Protein AF-A0A7C8YRI4-F1 (afdb_monomer)

Foldseek 3Di:
DDFDQPQCDPPHPQVPPVDPVSSVLLRLLRQCLVVPVDPVSQPPVVPGDDDPDFPDDDLRGRDDNPDPPPPPDPPPPPDDDPDDDDDDDDDDDDDDPPPVVVVVVVVVVD

pLDDT: mean 71.95, std 18.63, range [36.94, 91.88]

Organism: Opuntia streptacantha (NCBI:txid393608)

Structure (mmCIF, N/CA/C/O backbone):
data_AF-A0A7C8YRI4-F1
#
_entry.id   AF-A0A7C8YRI4-F1
#
loop_
_atom_site.group_PDB
_atom_site.id
_atom_site.type_symbol
_atom_site.label_atom_id
_atom_site.label_alt_id
_atom_site.label_comp_id
_atom_site.label_asym_id
_atom_site.label_entity_id
_atom_site.label_seq_id
_atom_site.pdbx_PDB_ins_code
_atom_site.Cartn_x
_atom_site.Cartn_y
_atom_site.Cartn_z
_atom_site.occupancy
_atom_site.B_iso_or_equiv
_atom_site.auth_seq_id
_atom_site.auth_comp_id
_atom_site.auth_asym_id
_atom_site.auth_atom_id
_atom_site.pdbx_PDB_model_num
ATOM 1 N N . GLY A 1 1 ? 9.668 -10.134 2.512 1.00 58.03 1 GLY A N 1
ATOM 2 C CA . GLY A 1 1 ? 9.281 -8.778 2.090 1.00 58.03 1 GLY A CA 1
ATOM 3 C C . GLY A 1 1 ? 9.106 -7.950 3.336 1.00 58.03 1 GLY A C 1
ATOM 4 O O . GLY A 1 1 ? 8.384 -8.394 4.213 1.00 58.03 1 GLY A O 1
ATOM 5 N N . ASN A 1 2 ? 9.816 -6.830 3.451 1.00 70.06 2 ASN A N 1
ATOM 6 C CA . ASN A 1 2 ? 9.685 -5.914 4.584 1.00 70.06 2 ASN A CA 1
ATOM 7 C C . ASN A 1 2 ? 8.789 -4.755 4.143 1.00 70.06 2 ASN A C 1
ATOM 9 O O . ASN A 1 2 ? 9.182 -3.978 3.278 1.00 70.06 2 ASN A O 1
ATOM 13 N N . VAL A 1 3 ? 7.578 -4.686 4.688 1.00 85.25 3 VAL A N 1
ATOM 14 C CA . VAL A 1 3 ? 6.649 -3.561 4.526 1.00 85.25 3 VAL A CA 1
ATOM 15 C C . VAL A 1 3 ? 6.136 -3.166 5.905 1.00 85.25 3 VAL A C 1
ATOM 17 O O . VAL A 1 3 ? 6.105 -4.000 6.810 1.00 85.25 3 VAL A O 1
ATOM 20 N N . ASP A 1 4 ? 5.773 -1.898 6.076 1.00 83.25 4 ASP A N 1
ATOM 21 C CA . ASP A 1 4 ? 5.208 -1.414 7.332 1.00 83.25 4 ASP A CA 1
ATOM 22 C C . ASP A 1 4 ? 3.743 -1.860 7.457 1.00 83.25 4 ASP A C 1
ATOM 24 O O . ASP A 1 4 ? 2.873 -1.399 6.720 1.00 83.25 4 ASP A O 1
ATOM 28 N N . CYS A 1 5 ? 3.483 -2.777 8.388 1.00 84.75 5 CYS A N 1
ATOM 29 C CA . CYS A 1 5 ? 2.151 -3.315 8.657 1.00 84.75 5 CYS A CA 1
ATOM 30 C C . CYS A 1 5 ? 1.431 -2.600 9.809 1.00 84.75 5 CYS A C 1
ATOM 32 O O . CYS A 1 5 ? 0.395 -3.092 10.256 1.00 84.75 5 CYS A O 1
ATOM 34 N N . THR A 1 6 ? 1.962 -1.489 10.331 1.00 87.56 6 THR A N 1
ATOM 35 C CA . THR A 1 6 ? 1.361 -0.783 11.475 1.00 87.56 6 THR A CA 1
ATOM 36 C C . THR A 1 6 ? -0.047 -0.295 11.158 1.00 87.56 6 THR A C 1
ATOM 38 O O . THR A 1 6 ? -0.952 -0.564 11.934 1.00 87.56 6 THR A O 1
ATOM 41 N N . ALA A 1 7 ? -0.277 0.309 9.991 1.00 85.19 7 ALA A N 1
ATOM 42 C CA . ALA A 1 7 ? -1.578 0.878 9.629 1.00 85.19 7 ALA A CA 1
ATOM 43 C C . ALA A 1 7 ? -2.718 -0.151 9.471 1.00 85.19 7 ALA A C 1
ATOM 45 O O . ALA A 1 7 ? -3.885 0.230 9.541 1.00 85.19 7 ALA A O 1
ATOM 46 N N . ILE A 1 8 ? -2.392 -1.433 9.267 1.00 89.00 8 ILE A N 1
ATOM 47 C CA . ILE A 1 8 ? -3.359 -2.536 9.105 1.00 89.00 8 ILE A CA 1
ATOM 48 C C . ILE A 1 8 ? -3.516 -3.386 10.372 1.00 89.00 8 ILE A C 1
ATOM 50 O O . ILE A 1 8 ? -4.155 -4.431 10.330 1.00 89.00 8 ILE A O 1
ATOM 54 N N . GLN A 1 9 ? -2.912 -2.995 11.500 1.00 91.25 9 GLN A N 1
ATOM 55 C CA . GLN A 1 9 ? -3.137 -3.694 12.768 1.00 91.25 9 GLN A CA 1
ATOM 56 C C . GLN A 1 9 ? -4.549 -3.430 13.309 1.00 91.25 9 GLN A C 1
ATOM 58 O O . GLN A 1 9 ? -5.154 -2.410 12.978 1.00 91.25 9 GLN A O 1
ATOM 63 N N . PRO A 1 10 ? -5.076 -4.295 14.193 1.00 89.31 10 PRO A N 1
ATOM 64 C CA . PRO A 1 10 ? -6.320 -4.010 14.897 1.00 89.31 10 PRO A CA 1
ATOM 65 C C . PRO A 1 10 ? -6.285 -2.612 15.520 1.00 89.31 10 PRO A C 1
ATOM 67 O O . PRO A 1 10 ? -5.257 -2.212 16.071 1.00 89.31 10 PRO A O 1
ATOM 70 N N . SER A 1 11 ? -7.400 -1.880 15.446 1.00 87.94 11 SER A N 1
ATOM 71 C CA . SER A 1 11 ? -7.556 -0.472 15.873 1.00 87.94 11 SER A CA 1
ATOM 72 C C . SER A 1 11 ? -6.838 0.592 15.030 1.00 87.94 11 SER A C 1
ATOM 74 O O . SER A 1 11 ? -6.823 1.761 15.417 1.00 87.94 11 SER A O 1
ATOM 76 N N . GLN A 1 12 ? -6.254 0.224 13.887 1.00 90.31 12 GLN A N 1
ATOM 77 C CA . GLN A 1 12 ? -5.557 1.169 13.014 1.00 90.31 12 GLN A CA 1
ATOM 78 C C . GLN A 1 12 ? -6.406 1.601 11.814 1.00 90.31 12 GLN A C 1
ATOM 80 O O . GLN A 1 12 ? -7.362 0.914 11.449 1.00 90.31 12 GLN A O 1
ATOM 85 N N . PRO A 1 13 ? -6.072 2.745 11.186 1.00 87.06 13 PRO A N 1
ATOM 86 C CA . PRO A 1 13 ? -6.900 3.359 10.152 1.00 87.06 13 PRO A CA 1
ATOM 87 C C . PRO A 1 13 ? -7.220 2.479 8.943 1.00 87.06 13 PRO A C 1
ATOM 89 O O . PRO A 1 13 ? -8.282 2.644 8.355 1.00 87.06 13 PRO A O 1
ATOM 92 N N . CYS A 1 14 ? -6.310 1.576 8.565 1.00 89.00 14 CYS A N 1
ATOM 93 C CA . CYS A 1 14 ? -6.452 0.677 7.417 1.00 89.00 14 CYS A CA 1
ATOM 94 C C . CYS A 1 14 ? -6.858 -0.747 7.816 1.00 89.00 14 CYS A C 1
ATOM 96 O O . CYS A 1 14 ? -6.694 -1.670 7.020 1.00 89.00 14 CYS A O 1
ATOM 98 N N . TYR A 1 15 ? -7.341 -0.961 9.044 1.00 91.00 15 TYR A N 1
ATOM 99 C CA . TYR A 1 15 ? -7.785 -2.287 9.469 1.00 91.00 15 TYR A CA 1
ATOM 100 C C . TYR A 1 15 ? -9.078 -2.714 8.771 1.00 91.00 15 TYR A C 1
ATOM 102 O O . TYR A 1 15 ? -9.203 -3.862 8.353 1.00 91.00 15 TYR A O 1
ATOM 110 N N . GLU A 1 16 ? -10.037 -1.795 8.645 1.00 89.69 16 GLU A N 1
ATOM 111 C CA . GLU A 1 16 ? -11.341 -2.070 8.045 1.00 89.69 16 GLU A CA 1
ATOM 112 C C . GLU A 1 16 ? -11.340 -1.748 6.555 1.00 89.69 16 GLU A C 1
ATOM 114 O O . GLU A 1 16 ? -10.954 -0.637 6.212 1.00 89.69 16 GLU A O 1
ATOM 119 N N . PRO A 1 17 ? -11.822 -2.645 5.677 1.00 89.69 17 PRO A N 1
ATOM 120 C CA . PRO A 1 17 ? -12.480 -3.908 6.009 1.00 89.69 17 PRO A CA 1
ATOM 121 C C . PRO A 1 17 ? -11.487 -5.008 6.421 1.00 89.69 17 PRO A C 1
ATOM 123 O O . PRO A 1 17 ? -10.514 -5.255 5.710 1.00 89.69 17 PRO A O 1
ATOM 126 N N . ASP A 1 18 ? -11.795 -5.715 7.517 1.00 91.12 18 ASP A N 1
ATOM 127 C CA . ASP A 1 18 ? -10.998 -6.830 8.058 1.00 91.12 18 ASP A CA 1
ATOM 128 C C . ASP A 1 18 ? -11.097 -8.065 7.155 1.00 91.12 18 ASP A C 1
ATOM 130 O O . ASP A 1 18 ? -11.840 -9.021 7.384 1.00 91.12 18 ASP A O 1
ATOM 134 N N . THR A 1 19 ? -10.406 -7.980 6.027 1.00 91.88 19 THR A N 1
ATOM 135 C CA . THR A 1 19 ? -10.367 -9.003 4.996 1.00 91.88 19 THR A CA 1
ATOM 136 C C . THR A 1 19 ? -8.928 -9.195 4.564 1.00 91.88 19 THR A C 1
ATOM 138 O O . THR A 1 19 ? -8.175 -8.234 4.396 1.00 91.88 19 THR A O 1
ATOM 141 N N . LEU A 1 20 ? -8.569 -10.449 4.286 1.00 90.62 20 LEU A N 1
ATOM 142 C CA . LEU A 1 20 ? -7.238 -10.787 3.784 1.00 90.62 20 LEU A CA 1
ATOM 143 C C . LEU A 1 20 ? -6.891 -10.006 2.513 1.00 90.62 20 LEU A C 1
ATOM 145 O O . LEU A 1 20 ? -5.742 -9.624 2.329 1.00 90.62 20 LEU A O 1
ATOM 149 N N . ILE A 1 21 ? -7.887 -9.744 1.661 1.00 89.69 21 ILE A N 1
ATOM 150 C CA . ILE A 1 21 ? -7.705 -8.988 0.421 1.00 89.69 21 ILE A CA 1
ATOM 151 C C . ILE A 1 21 ? -7.318 -7.541 0.735 1.00 89.69 21 ILE A C 1
ATOM 153 O O . ILE A 1 21 ? -6.329 -7.072 0.190 1.00 89.69 21 ILE A O 1
ATOM 157 N N . SER A 1 22 ? -8.026 -6.854 1.638 1.00 88.94 22 SER A N 1
ATOM 158 C CA . SER A 1 22 ? -7.710 -5.461 1.990 1.00 88.94 22 SER A CA 1
ATOM 159 C C . SER A 1 22 ? -6.315 -5.319 2.607 1.00 88.94 22 SER A C 1
ATOM 161 O O . SER A 1 22 ? -5.508 -4.502 2.155 1.00 88.94 22 SER A O 1
ATOM 163 N N . HIS A 1 23 ? -5.978 -6.176 3.575 1.00 89.88 23 HIS A N 1
ATOM 164 C CA . HIS A 1 23 ? -4.658 -6.152 4.212 1.00 89.88 23 HIS A CA 1
ATOM 165 C C . HIS A 1 23 ? -3.539 -6.507 3.224 1.00 89.88 23 HIS A C 1
ATOM 167 O O . HIS A 1 23 ? -2.486 -5.862 3.223 1.00 89.88 23 HIS A O 1
ATOM 173 N N . ALA A 1 24 ? -3.769 -7.484 2.338 1.00 90.56 24 ALA A N 1
ATOM 174 C CA . ALA A 1 24 ? -2.827 -7.827 1.277 1.00 90.56 24 ALA A CA 1
ATOM 175 C C . ALA A 1 24 ? -2.659 -6.679 0.276 1.00 90.56 24 ALA A C 1
ATOM 177 O O . ALA A 1 24 ? -1.527 -6.361 -0.076 1.00 90.56 24 ALA A O 1
ATOM 178 N N . SER A 1 25 ? -3.741 -6.010 -0.137 1.00 90.06 25 SER A N 1
ATOM 179 C CA . SER A 1 25 ? -3.686 -4.854 -1.037 1.00 90.06 25 SER A CA 1
ATOM 180 C C . SER A 1 25 ? -2.841 -3.721 -0.457 1.00 90.06 25 SER A C 1
ATOM 182 O O . SER A 1 25 ? -2.010 -3.158 -1.172 1.00 90.06 25 SER A O 1
ATOM 184 N N . TYR A 1 26 ? -2.979 -3.418 0.836 1.00 89.38 26 TYR A N 1
ATOM 185 C CA . TYR A 1 26 ? -2.154 -2.407 1.503 1.00 89.38 26 TYR A CA 1
ATOM 186 C C . TYR A 1 26 ? -0.665 -2.794 1.531 1.00 89.38 26 TYR A C 1
ATOM 188 O O . TYR A 1 26 ? 0.212 -1.992 1.181 1.00 89.38 26 TYR A O 1
ATOM 196 N N . ALA A 1 27 ? -0.365 -4.045 1.896 1.00 89.75 27 ALA A N 1
ATOM 197 C CA . ALA A 1 27 ? 0.999 -4.569 1.926 1.00 89.75 27 ALA A CA 1
ATOM 198 C C . ALA A 1 27 ? 1.637 -4.593 0.525 1.00 89.75 27 ALA A C 1
ATOM 200 O O . ALA A 1 27 ? 2.785 -4.178 0.344 1.00 89.75 27 ALA A O 1
ATOM 201 N N . PHE A 1 28 ? 0.883 -5.032 -0.481 1.00 90.31 28 PHE A N 1
ATOM 202 C CA . PHE A 1 28 ? 1.317 -5.114 -1.873 1.00 90.31 28 PHE A CA 1
ATOM 203 C C . PHE A 1 28 ? 1.553 -3.733 -2.465 1.00 90.31 28 PHE A C 1
ATOM 205 O O . PHE A 1 28 ? 2.585 -3.517 -3.097 1.00 90.31 28 PHE A O 1
ATOM 212 N N . ASN A 1 29 ? 0.669 -2.771 -2.200 1.00 89.50 29 ASN A N 1
ATOM 213 C CA . ASN A 1 29 ? 0.882 -1.393 -2.620 1.00 89.50 29 ASN A CA 1
ATOM 214 C C . ASN A 1 29 ? 2.157 -0.813 -1.987 1.00 89.50 29 ASN A C 1
ATOM 216 O O . ASN A 1 29 ? 3.001 -0.256 -2.686 1.00 89.50 29 ASN A O 1
ATOM 220 N N . SER A 1 30 ? 2.360 -1.021 -0.685 1.00 88.31 30 SER A N 1
ATOM 221 C CA . SER A 1 30 ? 3.569 -0.558 0.006 1.00 88.31 30 SER A CA 1
ATOM 222 C C . SER A 1 30 ? 4.842 -1.173 -0.582 1.00 88.31 30 SER A C 1
ATOM 224 O O . SER A 1 30 ? 5.840 -0.475 -0.765 1.00 88.31 30 SER A O 1
ATOM 226 N N . TYR A 1 31 ? 4.826 -2.466 -0.913 1.00 89.19 31 TYR A N 1
ATOM 227 C CA . TYR A 1 31 ? 5.943 -3.121 -1.595 1.00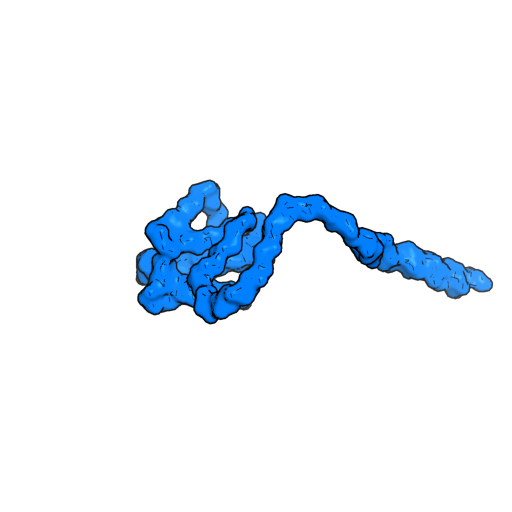 89.19 31 TYR A CA 1
ATOM 228 C C . TYR A 1 31 ? 6.154 -2.551 -3.003 1.00 89.19 31 TYR A C 1
ATOM 230 O O . TYR A 1 31 ? 7.278 -2.201 -3.357 1.00 89.19 31 TYR A O 1
ATOM 238 N N . TYR A 1 32 ? 5.086 -2.406 -3.784 1.00 90.12 32 TYR A N 1
ATOM 239 C CA . TYR A 1 32 ? 5.127 -1.875 -5.143 1.00 90.12 32 TYR A CA 1
ATOM 240 C C . TYR A 1 32 ? 5.796 -0.496 -5.195 1.00 90.12 32 TYR A C 1
ATOM 242 O O . TYR A 1 32 ? 6.735 -0.300 -5.967 1.00 90.12 32 TYR A O 1
ATOM 250 N N . GLN A 1 33 ? 5.392 0.431 -4.321 1.00 88.62 33 GLN A N 1
ATOM 251 C CA . GLN A 1 33 ? 5.972 1.77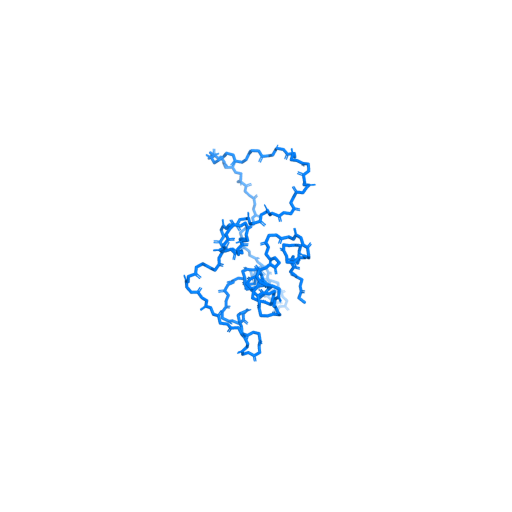7 -4.277 1.00 88.62 33 GLN A CA 1
ATOM 252 C C . GLN A 1 33 ? 7.443 1.767 -3.840 1.00 88.62 33 GLN A C 1
ATOM 254 O O . GLN A 1 33 ? 8.272 2.446 -4.444 1.00 88.62 33 GLN A O 1
ATOM 259 N N . GLN A 1 34 ? 7.797 0.966 -2.828 1.00 86.56 34 GLN A N 1
ATOM 260 C CA . GLN A 1 34 ? 9.182 0.856 -2.348 1.00 86.56 34 GLN A CA 1
ATOM 261 C C . GLN A 1 34 ? 10.125 0.209 -3.373 1.00 86.56 34 GLN A C 1
ATOM 263 O O . GLN A 1 34 ? 11.322 0.481 -3.365 1.00 86.56 34 GLN A O 1
ATOM 268 N N . ASN A 1 35 ? 9.596 -0.617 -4.280 1.00 88.06 35 ASN A N 1
ATOM 269 C CA . ASN A 1 35 ? 10.362 -1.315 -5.317 1.00 88.06 35 ASN A CA 1
ATOM 270 C C . ASN A 1 35 ? 10.256 -0.616 -6.686 1.00 88.06 35 ASN A C 1
ATOM 272 O O . ASN A 1 35 ? 10.311 -1.252 -7.741 1.00 88.06 35 ASN A O 1
ATOM 276 N N . GLY A 1 36 ? 10.106 0.712 -6.668 1.00 88.06 36 GLY A N 1
ATOM 277 C CA . GLY A 1 36 ? 10.194 1.555 -7.859 1.00 88.06 36 GLY A CA 1
ATOM 278 C C . GLY A 1 36 ? 8.945 1.565 -8.736 1.00 88.06 36 GLY A C 1
ATOM 279 O O . GLY A 1 36 ? 9.044 1.963 -9.893 1.00 88.06 36 GLY A O 1
ATOM 280 N N . ALA A 1 37 ? 7.794 1.131 -8.213 1.00 88.56 37 ALA A N 1
ATOM 281 C CA . ALA A 1 37 ? 6.510 1.168 -8.910 1.00 88.56 37 ALA A CA 1
ATOM 282 C C . ALA A 1 37 ? 6.556 0.495 -10.303 1.00 88.56 37 ALA A C 1
ATOM 284 O O . ALA A 1 37 ? 6.004 0.990 -11.284 1.00 88.56 37 ALA A O 1
ATOM 285 N N . THR A 1 38 ? 7.243 -0.647 -10.400 1.00 89.44 38 THR A N 1
ATOM 286 C CA . THR A 1 38 ? 7.432 -1.391 -11.657 1.00 89.44 38 THR A CA 1
ATOM 287 C C . THR A 1 38 ? 6.411 -2.519 -11.829 1.00 89.44 38 THR A C 1
ATOM 289 O O . THR A 1 38 ? 5.827 -3.009 -10.861 1.00 89.44 38 THR A O 1
ATOM 292 N N . ASP A 1 39 ? 6.203 -2.983 -13.065 1.00 87.25 39 ASP A N 1
ATOM 293 C CA . ASP A 1 39 ? 5.332 -4.137 -13.352 1.00 87.25 39 ASP A CA 1
ATOM 294 C C . ASP A 1 39 ? 5.786 -5.408 -12.629 1.00 87.25 39 ASP A C 1
ATOM 296 O O . ASP A 1 39 ? 4.963 -6.147 -12.094 1.00 87.25 39 ASP A O 1
ATOM 300 N N . VAL A 1 40 ? 7.101 -5.610 -12.520 1.00 88.50 40 VAL A N 1
ATOM 301 C CA . VAL A 1 40 ? 7.689 -6.751 -11.806 1.00 88.50 40 VAL A CA 1
ATOM 302 C C . VAL A 1 40 ? 7.327 -6.712 -10.321 1.00 88.50 40 VAL A C 1
ATOM 304 O O . VAL A 1 40 ? 6.920 -7.728 -9.762 1.00 88.50 40 VAL A O 1
ATOM 307 N N . ALA A 1 41 ? 7.404 -5.535 -9.692 1.00 87.81 41 ALA A N 1
ATOM 308 C CA . ALA A 1 41 ? 7.051 -5.362 -8.285 1.00 87.81 41 ALA A CA 1
ATOM 309 C C . ALA A 1 41 ? 5.550 -5.551 -8.004 1.00 87.81 41 ALA A C 1
ATOM 311 O O . ALA A 1 41 ? 5.179 -5.834 -6.871 1.00 87.81 41 ALA A O 1
ATOM 312 N N . CYS A 1 42 ? 4.696 -5.404 -9.021 1.00 87.56 42 CYS A N 1
ATOM 313 C CA . CYS A 1 42 ? 3.251 -5.615 -8.930 1.00 87.56 42 CYS A CA 1
ATOM 314 C C . CYS A 1 42 ? 2.839 -7.061 -9.248 1.00 87.56 42 CYS A C 1
ATOM 316 O O . CYS A 1 42 ? 1.703 -7.433 -8.993 1.00 87.56 42 CYS A O 1
ATOM 318 N N . SER A 1 43 ? 3.737 -7.892 -9.784 1.00 87.44 43 SER A N 1
ATOM 319 C CA . SER A 1 43 ? 3.359 -9.212 -10.286 1.00 87.44 43 SER A CA 1
ATOM 320 C C . SER A 1 43 ? 2.834 -10.138 -9.184 1.00 87.44 43 SER A C 1
ATOM 322 O O . SER A 1 43 ? 1.836 -10.807 -9.411 1.00 87.44 43 SER A O 1
ATOM 324 N N . PHE A 1 44 ? 3.463 -10.190 -7.999 1.00 86.69 44 PHE A N 1
ATOM 325 C CA . PHE A 1 44 ? 3.075 -11.059 -6.864 1.00 86.69 44 PHE A CA 1
ATOM 326 C C . PHE A 1 44 ? 2.608 -12.481 -7.265 1.00 86.69 44 PHE A C 1
ATOM 328 O O . PHE A 1 44 ? 1.654 -13.012 -6.704 1.00 86.69 44 PHE A O 1
ATOM 335 N N . GLY A 1 45 ? 3.245 -13.102 -8.268 1.00 86.69 45 GLY A N 1
ATOM 336 C CA . GLY A 1 45 ? 2.845 -14.424 -8.776 1.00 86.69 45 GLY A CA 1
ATOM 337 C C . GLY A 1 45 ? 1.541 -14.444 -9.591 1.00 86.69 45 GLY A C 1
ATOM 338 O O . GLY A 1 45 ? 0.904 -15.486 -9.691 1.00 86.69 45 GLY A O 1
ATOM 339 N N . GLY A 1 46 ? 1.142 -13.306 -10.158 1.00 86.00 46 GLY A N 1
ATOM 340 C CA . GLY A 1 46 ? -0.119 -13.089 -10.872 1.00 86.00 46 GLY A CA 1
ATOM 341 C C . GLY A 1 46 ? -1.270 -12.584 -9.996 1.00 86.00 46 GLY A C 1
ATOM 342 O O . GLY A 1 46 ? -2.375 -12.433 -10.500 1.00 86.00 46 GLY A O 1
ATOM 343 N N . ALA A 1 47 ? -1.037 -12.339 -8.703 1.00 85.62 47 ALA A N 1
ATOM 344 C CA . ALA A 1 47 ? -2.079 -11.928 -7.757 1.00 85.62 47 ALA A CA 1
ATOM 345 C C . ALA A 1 47 ? -2.215 -10.403 -7.585 1.00 85.62 47 ALA A C 1
ATOM 347 O O . ALA A 1 47 ? -3.078 -9.954 -6.831 1.00 85.62 47 ALA A O 1
ATOM 348 N N . GLY A 1 48 ? -1.340 -9.609 -8.206 1.00 85.69 48 GLY A N 1
ATOM 349 C CA . GLY A 1 48 ? -1.362 -8.154 -8.086 1.00 85.69 48 GLY A CA 1
ATOM 350 C C . GLY A 1 48 ? -1.844 -7.458 -9.348 1.00 85.69 48 GLY A C 1
ATOM 351 O O . GLY A 1 48 ? -1.382 -7.759 -10.445 1.00 85.69 48 GLY A O 1
ATOM 352 N N . ASP A 1 49 ? -2.709 -6.467 -9.147 1.00 86.06 49 ASP A N 1
ATOM 353 C CA . ASP A 1 49 ? -3.210 -5.580 -10.190 1.00 86.06 49 ASP A CA 1
ATOM 354 C C . ASP A 1 49 ? -3.000 -4.115 -9.802 1.00 86.06 49 ASP A C 1
ATOM 356 O O . ASP A 1 49 ? -3.169 -3.715 -8.646 1.00 86.06 49 ASP A O 1
ATOM 360 N N . LYS A 1 50 ? -2.647 -3.290 -10.793 1.00 85.19 50 LYS A N 1
ATOM 361 C CA . LYS A 1 50 ? -2.555 -1.839 -10.619 1.00 85.19 50 LYS A CA 1
ATOM 362 C C . LYS A 1 50 ? -3.929 -1.201 -10.735 1.00 85.19 50 LYS A C 1
ATOM 364 O O . LYS A 1 50 ? -4.599 -1.323 -11.757 1.00 85.19 50 LYS A O 1
ATOM 369 N N . VAL A 1 51 ? -4.276 -0.400 -9.740 1.00 84.31 51 VAL A N 1
ATOM 370 C CA . VAL A 1 51 ? -5.427 0.502 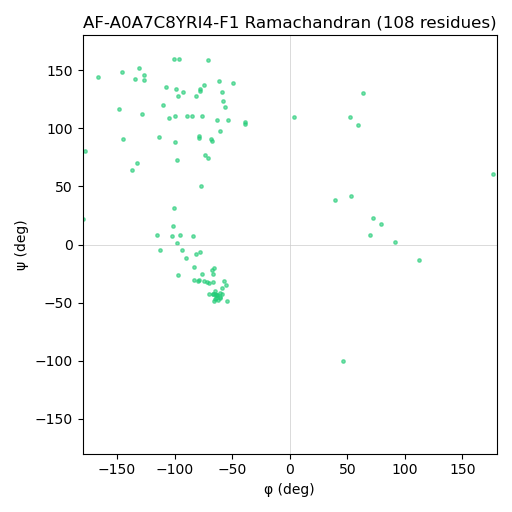-9.791 1.00 84.31 51 VAL A CA 1
ATOM 371 C C . VAL A 1 51 ? -4.980 1.916 -10.147 1.00 84.31 51 VAL A C 1
ATOM 373 O O . VAL A 1 51 ? -4.007 2.436 -9.609 1.00 84.31 51 VAL A O 1
ATOM 376 N N . THR A 1 52 ? -5.696 2.549 -11.078 1.00 81.25 52 THR A N 1
ATOM 377 C CA . THR A 1 52 ? -5.476 3.953 -11.477 1.00 81.25 52 THR A CA 1
ATOM 378 C C . THR A 1 52 ? -6.172 4.940 -10.545 1.00 81.25 52 THR A C 1
ATOM 380 O O . THR A 1 52 ? -5.825 6.119 -10.510 1.00 81.25 52 THR A O 1
ATOM 383 N N . LYS A 1 53 ? -7.165 4.463 -9.790 1.00 83.31 53 LYS A N 1
ATOM 384 C CA . LYS A 1 53 ? -7.890 5.237 -8.792 1.00 83.31 53 LYS A CA 1
ATOM 385 C C . LYS A 1 53 ? -7.292 4.963 -7.420 1.00 83.31 53 LYS A C 1
ATOM 387 O O . LYS A 1 53 ? -7.204 3.808 -7.021 1.00 83.31 53 LYS A O 1
ATOM 392 N N . ASP A 1 54 ? -6.945 6.031 -6.706 1.00 82.50 54 ASP A N 1
ATOM 393 C CA . ASP A 1 54 ? -6.500 5.950 -5.315 1.00 82.50 54 ASP A CA 1
ATOM 394 C C . ASP A 1 54 ? -7.569 5.245 -4.453 1.00 82.50 54 ASP A C 1
ATOM 396 O O . ASP A 1 54 ? -8.706 5.746 -4.399 1.00 82.50 54 ASP A O 1
ATOM 400 N N . PRO A 1 55 ? -7.231 4.090 -3.839 1.00 82.12 55 PRO A N 1
ATOM 401 C CA . PRO A 1 55 ? -8.123 3.333 -2.974 1.00 82.12 55 PRO A CA 1
ATOM 402 C C . PRO A 1 55 ? -8.128 3.846 -1.526 1.00 82.12 55 PRO A C 1
ATOM 404 O O . PRO A 1 55 ? -8.724 3.194 -0.680 1.00 82.12 55 PRO A O 1
ATOM 407 N N . SER A 1 56 ? -7.476 4.971 -1.217 1.00 84.94 56 SER A N 1
ATOM 408 C CA . SER A 1 56 ? -7.509 5.589 0.114 1.00 84.94 56 SER A CA 1
ATOM 409 C C . SER A 1 56 ? -8.928 6.012 0.523 1.00 84.94 56 SER A C 1
ATOM 411 O O . SER A 1 56 ? -9.697 6.538 -0.287 1.00 84.94 56 SER A O 1
ATOM 413 N N . TYR A 1 57 ? -9.266 5.820 1.798 1.00 85.19 57 TYR A N 1
ATOM 414 C CA . TYR A 1 57 ? -10.557 6.185 2.395 1.00 85.19 57 TYR A CA 1
ATOM 415 C C . TYR A 1 57 ? -10.368 6.630 3.845 1.00 85.19 57 TYR A C 1
ATOM 417 O O . TYR A 1 57 ? -9.475 6.153 4.538 1.00 85.19 57 TYR A O 1
ATOM 425 N N . ASP A 1 58 ? -11.215 7.548 4.314 1.00 85.19 58 ASP A N 1
ATOM 426 C CA . ASP A 1 58 ? -11.213 8.096 5.676 1.00 85.19 58 ASP A CA 1
ATOM 427 C C . ASP A 1 58 ? -9.828 8.507 6.202 1.00 85.19 58 ASP A C 1
ATOM 429 O O . ASP A 1 58 ? -9.342 9.608 5.934 1.00 85.19 58 ASP A O 1
ATOM 433 N N . LYS A 1 59 ? -9.223 7.640 7.017 1.00 83.69 59 LYS A N 1
ATOM 434 C CA . LYS A 1 59 ? -7.903 7.804 7.635 1.00 83.69 59 LYS A CA 1
ATOM 435 C C . LYS A 1 59 ? -6.886 6.793 7.090 1.00 83.69 59 LYS A C 1
ATOM 437 O O . LYS A 1 59 ? -5.715 6.869 7.452 1.00 83.69 59 LYS A O 1
ATOM 442 N N . CYS A 1 60 ? -7.321 5.861 6.243 1.00 87.56 60 CYS A N 1
ATOM 443 C CA . CYS A 1 60 ? -6.472 4.897 5.571 1.00 87.56 60 CYS A CA 1
ATOM 444 C C . CYS A 1 60 ? -5.882 5.493 4.293 1.00 87.56 60 CYS A C 1
ATOM 446 O O . CYS A 1 60 ? -6.590 5.710 3.307 1.00 87.56 60 CYS A O 1
ATOM 448 N N . LEU A 1 61 ? -4.573 5.735 4.307 1.00 87.25 61 LEU A N 1
ATOM 449 C CA . LEU A 1 61 ? -3.848 6.298 3.173 1.00 87.25 61 LEU A CA 1
ATOM 450 C C . LEU A 1 61 ? -2.936 5.245 2.553 1.00 87.25 61 LEU A C 1
ATOM 452 O O . LEU A 1 61 ? -2.012 4.749 3.199 1.00 87.25 61 LEU A O 1
ATOM 456 N N . TYR A 1 62 ? -3.158 4.950 1.277 1.00 87.50 62 TYR A N 1
ATOM 457 C CA . TYR A 1 62 ? -2.281 4.087 0.500 1.00 87.50 62 TYR A CA 1
ATOM 458 C C . TYR A 1 62 ? -1.044 4.869 0.068 1.00 87.50 62 TYR A C 1
ATOM 460 O O . TYR A 1 62 ? -1.125 5.984 -0.447 1.00 87.50 62 TYR A O 1
ATOM 468 N N . LEU A 1 63 ? 0.130 4.274 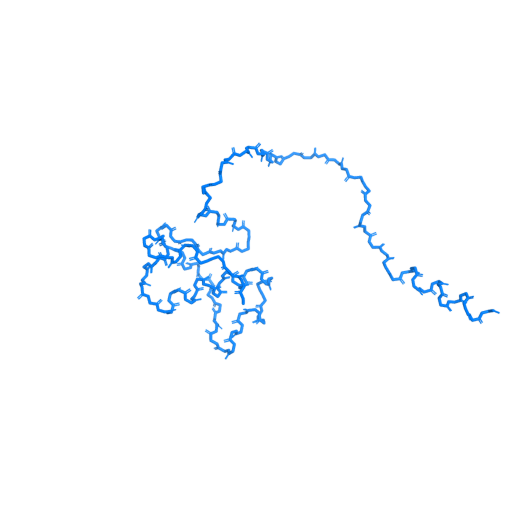0.273 1.00 84.31 63 LEU A N 1
ATOM 469 C CA . LEU A 1 63 ? 1.386 4.886 -0.140 1.00 84.31 63 LEU A CA 1
ATOM 470 C C . LEU A 1 63 ? 1.374 5.136 -1.660 1.00 84.31 63 LEU A C 1
ATOM 472 O O . LEU A 1 63 ? 1.067 4.233 -2.435 1.00 84.31 63 LEU A O 1
ATOM 476 N N . THR A 1 64 ? 1.732 6.343 -2.088 1.00 81.38 64 THR A N 1
ATOM 477 C CA . THR A 1 64 ? 1.948 6.698 -3.497 1.00 81.38 64 THR A CA 1
ATOM 478 C C . THR A 1 64 ? 3.330 7.331 -3.640 1.00 81.38 64 THR A C 1
ATOM 480 O O . THR A 1 64 ? 3.805 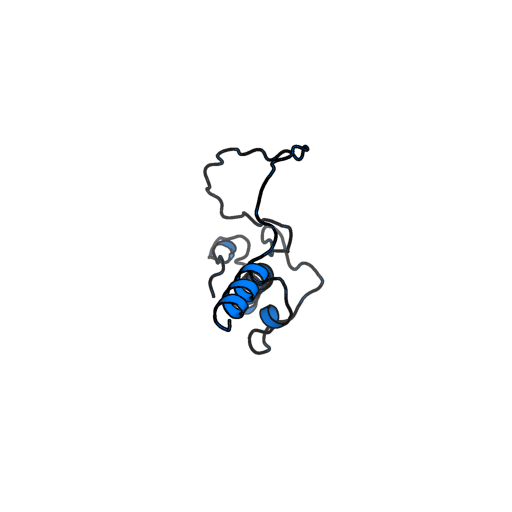8.009 -2.727 1.00 81.38 64 THR A O 1
ATOM 483 N N . ALA A 1 65 ? 4.010 7.112 -4.768 1.00 68.31 65 ALA A N 1
ATOM 484 C CA . ALA A 1 65 ? 5.276 7.775 -5.068 1.00 68.31 65 ALA A CA 1
ATOM 485 C C . ALA A 1 65 ? 5.120 9.307 -4.954 1.00 68.31 65 ALA A C 1
ATOM 487 O O . ALA A 1 65 ? 4.468 9.939 -5.781 1.00 68.31 65 ALA A O 1
ATOM 488 N N . GLY A 1 66 ? 5.694 9.894 -3.897 1.00 60.22 66 GLY A N 1
ATOM 489 C CA . GLY A 1 66 ? 5.603 11.327 -3.585 1.00 60.22 66 GLY A CA 1
ATOM 490 C C . GLY A 1 66 ? 4.811 11.677 -2.319 1.00 60.22 66 GLY A C 1
ATOM 491 O O . GLY A 1 66 ? 4.952 12.792 -1.824 1.00 60.22 66 GLY A O 1
ATOM 492 N N . THR A 1 67 ? 4.046 10.744 -1.742 1.00 55.31 67 THR A N 1
ATOM 493 C CA . THR A 1 67 ? 3.378 10.926 -0.444 1.00 55.31 67 THR A CA 1
ATOM 494 C C . THR A 1 67 ? 4.121 10.143 0.632 1.00 55.31 67 THR A C 1
ATOM 496 O O . THR A 1 67 ? 4.072 8.914 0.674 1.00 55.31 67 THR A O 1
ATOM 499 N N . THR A 1 68 ? 4.811 10.843 1.528 1.00 46.59 68 THR A N 1
ATOM 500 C CA . THR A 1 68 ? 5.270 10.268 2.795 1.00 46.59 68 THR A CA 1
ATOM 501 C C . THR A 1 68 ? 4.047 9.992 3.670 1.00 46.59 68 THR A C 1
ATOM 503 O O . THR A 1 68 ? 3.621 10.872 4.418 1.00 46.59 68 THR A O 1
ATOM 506 N N . SER A 1 69 ? 3.457 8.797 3.589 1.00 46.00 69 SER A N 1
ATOM 507 C CA . SER A 1 69 ? 2.469 8.353 4.581 1.00 46.00 69 SER A CA 1
ATOM 508 C C . SER A 1 69 ? 3.196 8.007 5.878 1.00 46.00 69 SER A C 1
ATOM 510 O O . SER A 1 69 ? 3.434 6.851 6.204 1.00 46.00 69 SER A O 1
ATOM 512 N N . ALA A 1 70 ? 3.583 9.046 6.616 1.00 48.03 70 ALA A N 1
ATOM 513 C CA . ALA A 1 70 ? 3.831 8.954 8.040 1.00 48.03 70 ALA A CA 1
ATOM 514 C C . ALA A 1 70 ? 2.466 8.982 8.735 1.00 48.03 70 ALA A C 1
ATOM 516 O O . ALA A 1 70 ? 1.921 10.039 9.041 1.00 48.03 70 ALA A O 1
ATOM 517 N N . THR A 1 71 ? 1.871 7.820 8.973 1.00 53.47 71 THR A N 1
ATOM 518 C CA . THR A 1 71 ? 0.801 7.691 9.973 1.00 53.47 71 THR A CA 1
ATOM 519 C C . THR A 1 71 ? 1.113 6.478 10.829 1.00 53.47 71 THR A C 1
ATOM 521 O O . THR A 1 71 ? 0.516 5.417 10.736 1.00 53.47 71 THR A O 1
ATOM 524 N N . GLY A 1 72 ? 2.165 6.694 11.612 1.00 48.19 72 GLY A N 1
ATOM 525 C CA . GLY A 1 72 ? 2.766 5.802 12.595 1.00 48.19 72 GLY A CA 1
ATOM 526 C C . GLY A 1 72 ? 3.964 6.475 13.276 1.00 48.19 72 GLY A C 1
ATOM 527 O O . GLY A 1 72 ? 4.843 5.801 13.795 1.00 48.19 72 GLY A O 1
ATOM 528 N N . SER A 1 73 ? 4.036 7.812 13.260 1.00 42.66 73 SER A N 1
ATOM 529 C CA . SER A 1 73 ? 5.100 8.555 13.928 1.00 42.66 73 SER A CA 1
ATOM 530 C C . SER A 1 73 ? 4.591 9.067 15.266 1.00 42.66 73 SER A C 1
ATOM 532 O O . SER A 1 73 ? 4.201 10.222 15.381 1.00 42.66 73 SER A O 1
ATOM 534 N N . ASN A 1 74 ? 4.724 8.252 16.312 1.00 42.19 74 ASN A N 1
ATOM 535 C CA . ASN A 1 74 ? 5.113 8.813 17.607 1.00 42.19 74 ASN A CA 1
ATOM 536 C C . ASN A 1 74 ? 6.628 9.100 17.575 1.00 42.19 74 ASN A C 1
ATOM 538 O O . ASN A 1 74 ? 7.401 8.632 18.405 1.00 42.19 74 ASN A O 1
ATOM 542 N N . VAL A 1 75 ? 7.070 9.801 16.526 1.00 45.25 75 VAL A N 1
ATOM 543 C CA . VAL A 1 75 ? 8.419 10.335 16.417 1.00 45.25 75 VAL A CA 1
ATOM 544 C C . VAL A 1 75 ? 8.318 11.700 17.054 1.00 45.25 75 VAL A C 1
ATOM 546 O O . VAL A 1 75 ? 7.663 12.589 16.510 1.00 45.25 75 VAL A O 1
ATOM 549 N N . THR A 1 76 ? 8.938 11.845 18.221 1.00 37.16 76 THR A N 1
ATOM 550 C CA . THR A 1 76 ? 9.343 13.136 18.771 1.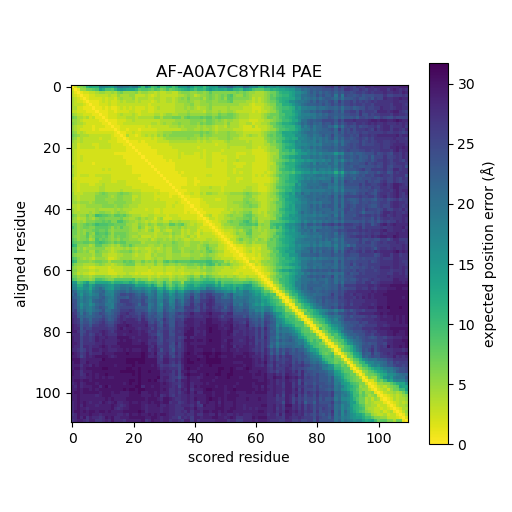00 37.16 76 THR A CA 1
ATOM 551 C C . THR A 1 76 ? 9.849 13.991 17.617 1.00 37.16 76 THR A C 1
ATOM 553 O O . THR A 1 76 ? 10.907 13.717 17.049 1.00 37.16 76 THR A O 1
ATOM 556 N N . ALA A 1 77 ? 9.034 14.959 17.205 1.00 41.59 77 ALA A N 1
ATOM 557 C CA . ALA A 1 77 ? 9.321 15.832 16.089 1.00 41.59 77 ALA A CA 1
ATOM 558 C C . ALA A 1 77 ? 10.509 16.720 16.468 1.00 41.59 77 ALA A C 1
ATOM 560 O O . ALA A 1 77 ? 10.341 17.809 17.011 1.00 41.59 77 ALA A O 1
ATOM 561 N N . THR A 1 78 ? 11.725 16.253 16.190 1.00 40.47 78 THR A N 1
ATOM 562 C CA . THR A 1 78 ? 12.882 17.135 16.085 1.00 40.47 78 THR A CA 1
ATOM 563 C C . THR A 1 78 ? 12.799 17.793 14.719 1.00 40.47 78 THR A C 1
ATOM 565 O O . THR A 1 78 ? 13.205 17.253 13.692 1.00 40.47 78 THR A O 1
ATOM 568 N N . THR A 1 79 ? 12.180 18.963 14.739 1.00 42.00 79 THR A N 1
ATOM 569 C CA . THR A 1 79 ? 12.044 19.940 13.671 1.00 42.00 79 THR A CA 1
ATOM 570 C C . THR A 1 79 ? 13.327 20.058 12.841 1.00 42.00 79 THR A C 1
ATOM 572 O O . THR A 1 79 ? 14.288 20.702 13.249 1.00 42.00 79 THR A O 1
ATOM 575 N N . SER A 1 80 ? 13.340 19.480 11.642 1.00 41.56 80 SER A N 1
ATOM 576 C CA . SER A 1 80 ? 14.205 19.942 10.553 1.00 41.56 80 SER A CA 1
ATOM 577 C C . SER A 1 80 ? 13.295 20.493 9.468 1.00 41.56 80 SER A C 1
ATOM 579 O O . SER A 1 80 ? 12.755 19.779 8.628 1.00 41.56 80 SER A O 1
ATOM 581 N N . VAL A 1 81 ? 13.065 21.801 9.559 1.00 46.06 81 VAL A N 1
ATOM 582 C CA . VAL A 1 81 ? 12.392 22.581 8.527 1.00 46.06 81 VAL A CA 1
ATOM 583 C C . VAL A 1 81 ? 13.267 22.524 7.275 1.00 46.06 81 VAL A C 1
ATOM 585 O O . VAL A 1 81 ? 14.322 23.148 7.233 1.00 46.06 81 VAL A O 1
ATOM 588 N N . ALA A 1 82 ? 12.856 21.779 6.252 1.00 41.94 82 ALA A N 1
ATOM 589 C CA . ALA A 1 82 ? 13.438 21.896 4.919 1.00 41.94 82 ALA A CA 1
ATOM 590 C C . ALA A 1 82 ? 12.527 22.790 4.070 1.00 41.94 82 ALA A C 1
ATOM 592 O O . ALA A 1 82 ? 11.784 22.342 3.201 1.00 41.94 82 ALA A O 1
ATOM 593 N N . THR A 1 83 ? 12.562 24.088 4.369 1.00 36.94 83 THR A N 1
ATOM 594 C CA . THR A 1 83 ? 12.120 25.137 3.449 1.00 36.94 83 THR A CA 1
ATOM 595 C C . THR A 1 83 ? 12.919 25.029 2.154 1.00 36.94 83 THR A C 1
ATOM 597 O O . THR A 1 83 ? 14.146 25.103 2.160 1.00 36.94 83 THR A O 1
ATOM 600 N N . SER A 1 84 ? 12.214 24.880 1.036 1.00 51.47 84 SER A N 1
ATOM 601 C CA . SER A 1 84 ? 12.754 25.028 -0.314 1.00 51.47 84 SER A CA 1
ATOM 602 C C . SER A 1 84 ? 13.295 26.446 -0.517 1.00 51.47 84 SER A C 1
ATOM 604 O O . SER A 1 84 ? 12.513 27.329 -0.855 1.00 51.47 84 SER A O 1
ATOM 606 N N . ILE A 1 85 ? 14.606 26.673 -0.368 1.00 39.75 85 ILE A N 1
ATOM 607 C CA . ILE A 1 85 ? 15.308 27.814 -0.980 1.00 39.75 85 ILE A CA 1
ATOM 608 C C . ILE A 1 85 ? 16.760 27.411 -1.303 1.00 39.75 85 ILE A C 1
ATOM 610 O O . ILE A 1 85 ? 17.546 27.074 -0.429 1.00 39.75 85 ILE A O 1
ATOM 614 N N . HIS A 1 86 ? 17.078 27.419 -2.596 1.00 43.97 86 HIS A N 1
ATOM 615 C CA . HIS A 1 86 ? 18.386 27.633 -3.224 1.00 43.97 86 HIS A CA 1
ATOM 616 C C . HIS A 1 86 ? 19.620 27.807 -2.298 1.00 43.97 86 HIS A C 1
ATOM 618 O O . HIS A 1 86 ? 19.799 28.885 -1.747 1.00 43.97 86 HIS A O 1
ATOM 624 N N . GLN A 1 87 ? 20.543 26.831 -2.241 1.00 38.41 87 GLN A N 1
ATOM 625 C CA . GLN A 1 87 ? 21.999 27.082 -2.187 1.00 38.41 87 GLN A CA 1
ATOM 626 C C . GLN A 1 87 ? 22.837 25.821 -2.465 1.00 38.41 87 GLN A C 1
ATOM 628 O O . GLN A 1 87 ? 22.484 24.695 -2.132 1.00 38.41 87 GLN A O 1
ATOM 633 N N . ARG A 1 88 ? 23.955 26.064 -3.153 1.00 52.28 88 ARG A N 1
ATOM 634 C CA . ARG A 1 88 ? 24.926 25.120 -3.708 1.00 52.28 88 ARG A CA 1
ATOM 635 C C . ARG A 1 88 ? 25.820 24.485 -2.641 1.00 52.28 88 ARG A C 1
ATOM 637 O O . ARG A 1 88 ? 26.420 25.219 -1.867 1.00 52.28 88 ARG A O 1
ATOM 644 N N . GLN A 1 89 ? 26.051 23.175 -2.744 1.00 46.62 89 GLN A N 1
ATOM 645 C CA . GLN A 1 89 ? 27.255 22.471 -2.262 1.00 46.62 89 GLN A CA 1
ATOM 646 C C . GLN A 1 89 ? 27.525 21.336 -3.276 1.00 46.62 89 GLN A C 1
ATOM 648 O O . GLN A 1 89 ? 26.740 20.404 -3.382 1.00 46.62 89 GLN A O 1
ATOM 653 N N . ALA A 1 90 ? 28.323 21.547 -4.328 1.00 44.94 90 ALA A N 1
ATOM 654 C CA . ALA A 1 90 ? 29.788 21.477 -4.383 1.00 44.94 90 ALA A CA 1
ATOM 655 C C . ALA A 1 90 ? 30.351 20.096 -3.985 1.00 44.94 90 ALA A C 1
ATOM 657 O O . ALA A 1 90 ? 30.474 19.816 -2.802 1.00 44.94 90 ALA A O 1
ATOM 658 N N . ALA A 1 91 ? 30.746 19.329 -5.018 1.00 50.59 91 ALA A N 1
ATOM 659 C CA . ALA A 1 91 ? 31.627 18.147 -5.011 1.00 50.59 91 ALA A CA 1
ATOM 660 C C . ALA A 1 91 ? 31.114 16.916 -4.224 1.00 50.59 91 ALA A C 1
ATOM 662 O O . ALA A 1 91 ? 30.728 17.008 -3.077 1.00 50.59 91 ALA A O 1
ATOM 663 N N . SER A 1 92 ? 31.087 15.680 -4.718 1.00 53.22 92 SER A N 1
ATOM 664 C CA . SER A 1 92 ? 31.708 15.062 -5.890 1.00 53.22 92 SER A CA 1
ATOM 665 C C . SER A 1 92 ? 31.246 13.597 -5.933 1.00 53.22 92 SER A C 1
ATOM 667 O O . SER A 1 92 ? 31.961 12.708 -5.484 1.00 53.22 92 SER A O 1
ATOM 669 N N . VAL A 1 93 ? 30.038 13.315 -6.426 1.00 52.00 93 VAL A N 1
ATOM 670 C CA . VAL A 1 93 ? 29.607 11.925 -6.685 1.00 52.00 93 VAL A CA 1
ATOM 671 C C . VAL A 1 93 ? 28.884 11.870 -8.023 1.00 52.00 93 VAL A C 1
ATOM 673 O O . VAL A 1 93 ? 27.682 11.641 -8.127 1.00 52.00 93 VAL A O 1
ATOM 676 N N . ARG A 1 94 ? 29.621 12.165 -9.090 1.00 58.44 94 ARG A N 1
ATOM 677 C CA . ARG A 1 94 ? 29.167 11.898 -10.450 1.00 58.44 94 ARG A CA 1
ATOM 678 C C . ARG A 1 94 ? 30.266 11.124 -11.148 1.00 58.44 94 ARG A C 1
ATOM 680 O O . ARG A 1 94 ? 31.325 11.679 -11.386 1.00 58.44 94 ARG A O 1
ATOM 687 N N . LEU A 1 95 ? 29.927 9.864 -11.426 1.00 55.34 95 LEU A N 1
ATOM 688 C CA . LEU A 1 95 ? 30.420 9.030 -12.515 1.00 55.34 95 LEU A CA 1
ATOM 689 C C . LEU A 1 95 ? 31.943 8.928 -12.618 1.00 55.34 95 LEU A C 1
ATOM 691 O O . LEU A 1 95 ? 32.557 9.875 -13.061 1.00 55.34 95 LEU A O 1
ATOM 695 N N . PHE A 1 96 ? 32.522 7.765 -12.304 1.00 56.16 96 PHE A N 1
ATOM 696 C CA . PHE A 1 96 ? 33.501 7.074 -13.168 1.00 56.16 96 PHE A CA 1
ATOM 697 C C . PHE A 1 96 ? 34.053 5.789 -12.497 1.00 56.16 96 PHE A C 1
ATOM 699 O O . PHE A 1 96 ? 35.263 5.662 -12.331 1.00 56.16 96 PHE A O 1
ATOM 706 N N . PRO A 1 97 ? 33.237 4.766 -12.149 1.00 51.34 97 PRO A N 1
ATOM 707 C CA . PRO A 1 97 ? 33.812 3.461 -11.813 1.00 51.34 97 PRO A CA 1
ATOM 708 C C . PRO A 1 97 ? 34.230 2.671 -13.071 1.00 51.34 97 PRO A C 1
ATOM 710 O O . PRO A 1 97 ? 34.846 1.622 -12.947 1.00 51.34 97 PRO A O 1
ATOM 713 N N . ALA A 1 98 ? 33.928 3.160 -14.283 1.00 53.84 98 ALA A N 1
ATOM 714 C CA . ALA A 1 98 ? 34.229 2.457 -15.535 1.00 53.84 98 ALA A CA 1
ATOM 715 C C . ALA A 1 98 ? 35.534 2.908 -16.220 1.00 53.84 98 ALA A C 1
ATOM 717 O O . ALA A 1 98 ? 36.148 2.122 -16.933 1.00 53.84 98 ALA A O 1
ATOM 718 N N . PHE A 1 99 ? 35.993 4.146 -16.001 1.00 56.56 99 PHE A N 1
ATOM 719 C CA . PHE A 1 99 ? 37.205 4.648 -16.669 1.00 56.56 99 PHE A CA 1
ATOM 720 C C . PHE A 1 99 ? 38.486 4.225 -15.937 1.00 56.56 99 PHE A C 1
ATOM 722 O O . PHE A 1 99 ? 39.498 3.949 -16.571 1.00 56.56 99 PHE A O 1
ATOM 729 N N . CYS A 1 100 ? 38.421 4.073 -14.609 1.00 57.66 100 CYS A N 1
ATOM 730 C CA . CYS A 1 100 ? 39.548 3.593 -13.804 1.00 57.66 100 CYS A CA 1
ATOM 731 C C . CYS A 1 100 ? 39.916 2.126 -14.111 1.00 57.66 100 CYS A C 1
ATOM 733 O O . CYS A 1 100 ? 41.088 1.770 -14.070 1.00 57.66 100 CYS A O 1
ATOM 735 N N . LEU A 1 101 ? 38.937 1.284 -14.472 1.00 56.69 101 LEU A N 1
ATOM 736 C CA . LEU A 1 101 ? 39.162 -0.132 -14.802 1.00 56.69 101 LEU A CA 1
ATOM 737 C C . LEU A 1 101 ? 39.777 -0.353 -16.195 1.00 56.69 101 LEU A C 1
ATOM 739 O O . LEU A 1 101 ? 40.448 -1.354 -16.416 1.00 56.69 101 LEU A O 1
ATOM 743 N N . LEU A 1 102 ? 39.577 0.574 -17.135 1.00 58.31 102 LEU A N 1
ATOM 744 C CA . LEU A 1 102 ? 40.088 0.444 -18.505 1.00 58.31 102 LEU A CA 1
ATOM 745 C C . LEU A 1 102 ? 41.581 0.802 -18.610 1.00 58.31 102 LEU A C 1
ATOM 747 O O . LEU A 1 102 ? 42.304 0.212 -19.408 1.00 58.31 102 LEU A O 1
ATOM 751 N N . VAL A 1 103 ? 42.062 1.722 -17.768 1.00 62.88 103 VAL A N 1
ATOM 752 C CA . VAL A 1 103 ? 43.472 2.153 -17.763 1.00 62.88 103 VAL A CA 1
ATOM 753 C C . VAL A 1 103 ? 44.381 1.139 -17.052 1.00 62.88 103 VAL A C 1
ATOM 755 O O . VAL A 1 103 ? 45.527 0.961 -17.458 1.00 62.88 103 VAL A O 1
ATOM 758 N N . THR A 1 104 ? 43.882 0.408 -16.048 1.00 61.38 104 THR A N 1
ATOM 759 C CA . THR A 1 104 ? 44.659 -0.643 -15.359 1.00 61.38 104 THR A CA 1
ATOM 760 C C . THR A 1 104 ? 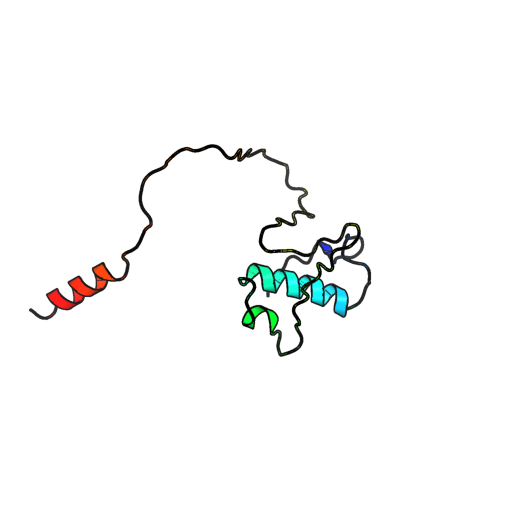44.866 -1.898 -16.215 1.00 61.38 104 THR A C 1
ATOM 762 O O . THR A 1 104 ? 45.926 -2.521 -16.135 1.00 61.38 104 THR A O 1
ATOM 765 N N . LEU A 1 105 ? 43.904 -2.237 -17.080 1.00 58.72 105 LEU A N 1
ATOM 766 C CA . LEU A 1 105 ? 44.002 -3.350 -18.038 1.00 58.72 105 LEU A CA 1
ATOM 767 C C . LEU A 1 105 ? 44.999 -3.080 -19.176 1.00 58.72 105 LEU A C 1
ATOM 769 O O . LEU A 1 105 ? 45.668 -3.998 -19.634 1.00 58.72 105 LEU A O 1
ATOM 773 N N . LEU A 1 106 ? 45.140 -1.826 -19.615 1.00 64.69 106 LEU A N 1
ATOM 774 C CA . LEU A 1 106 ? 46.090 -1.468 -20.675 1.00 64.69 106 LEU A CA 1
ATOM 775 C C . LEU A 1 106 ? 47.550 -1.465 -20.194 1.00 64.69 106 LEU A C 1
ATOM 777 O O . LEU A 1 106 ? 48.440 -1.801 -20.969 1.00 64.69 106 LEU A O 1
ATOM 781 N N . LEU A 1 107 ? 47.808 -1.142 -18.921 1.00 66.88 107 LEU A N 1
ATOM 782 C CA . LEU A 1 107 ? 49.170 -1.089 -18.367 1.00 66.88 107 LEU A CA 1
ATOM 783 C C . LEU A 1 107 ? 49.734 -2.462 -17.957 1.00 66.88 107 LEU A C 1
ATOM 785 O O . LEU A 1 107 ? 50.904 -2.563 -17.61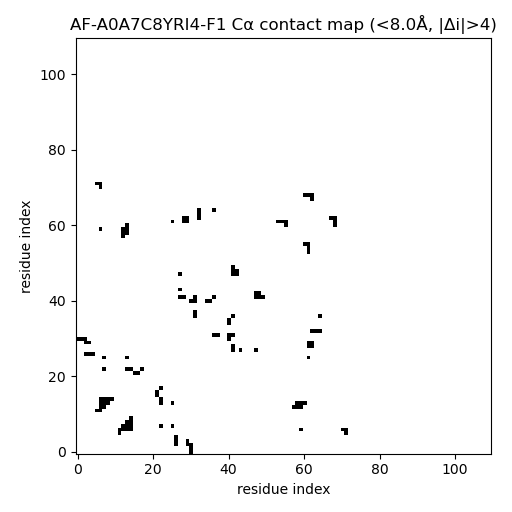4 1.00 66.88 107 LEU A O 1
ATOM 789 N N . SER A 1 108 ? 48.913 -3.513 -17.978 1.00 64.50 108 SER A N 1
ATOM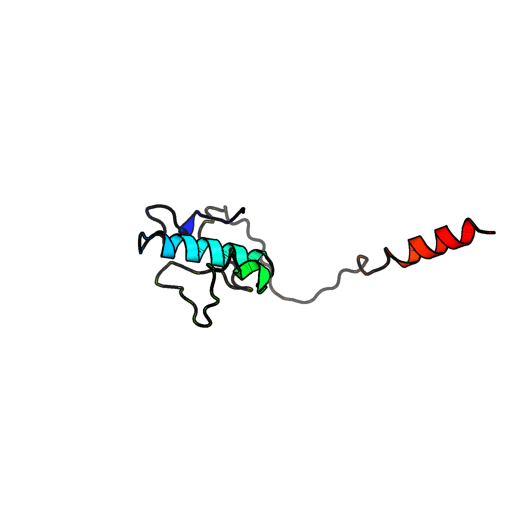 790 C CA . SER A 1 108 ? 49.334 -4.896 -17.707 1.00 64.50 108 SER A CA 1
ATOM 791 C C . SER A 1 108 ? 49.602 -5.711 -18.985 1.00 64.50 108 SER A C 1
ATOM 793 O O . SER A 1 108 ? 49.968 -6.881 -18.895 1.00 64.50 108 SER A O 1
ATOM 795 N N . CYS A 1 109 ? 49.459 -5.093 -20.165 1.00 59.69 109 CYS A N 1
ATOM 796 C CA . CYS A 1 109 ? 49.734 -5.697 -21.475 1.00 59.69 109 CYS A CA 1
ATOM 797 C C . CYS A 1 109 ? 50.896 -5.043 -22.250 1.00 59.69 109 CYS A C 1
ATOM 799 O O . CYS A 1 109 ? 51.098 -5.391 -23.414 1.00 59.69 109 CYS A O 1
ATOM 801 N N . LEU A 1 110 ? 51.648 -4.124 -21.636 1.00 66.50 110 LEU A N 1
ATOM 802 C CA . LEU A 1 110 ? 52.898 -3.573 -22.177 1.00 66.50 110 LEU A CA 1
ATOM 803 C C . LEU A 1 110 ? 54.076 -4.030 -21.313 1.00 66.50 110 LEU A C 1
ATOM 805 O O . LEU A 1 110 ? 55.124 -4.369 -21.901 1.00 66.50 110 LEU A O 1
#

Mean predicted aligned error: 15.99 Å

Secondary structure (DSSP, 8-state):
-----GGGSTTSTT--S--HHHHHHHHHHHHHHHTTT-HHHH-GGGT----SS---BTTB----TT-----S------------------------TTHHHHHHHHTT--

Sequence (110 aa):
GNVDCTAIQPSQPCYEPDTLISHASYAFNSYYQQNGATDVACSFGGAGDKVTKDPSYDKCLYLTAGTTSATGSNVTATTSVATSIHQRQAASVRLFPAFCLLVTLLLSCL

Radius of gyration: 21.8 Å; Cα contacts (8 Å, |Δi|>4): 71; chains: 1; bounding box: 65×42×41 Å

InterPro domains:
  IPR012946 X8 domain [PF07983] (1-48)
  IPR012946 X8 domain [SM00768] (1-62)
  IPR044788 Carbohydrate-binding X8 domain-containing protein, plant [PTHR31044] (3-71)

Solvent-accessible surface area (backbone atoms only — not comparable to full-atom values): 7472 Å² total; per-residue (Å²): 137,92,61,90,60,68,40,50,32,90,97,31,58,41,25,70,67,87,40,72,65,53,49,47,50,54,47,47,42,44,41,13,48,75,56,72,65,37,72,75,49,36,30,72,93,76,75,44,80,91,71,95,64,84,85,51,53,101,75,21,73,69,59,46,94,92,52,84,75,78,76,80,67,91,57,82,80,78,84,73,84,79,74,92,69,94,82,89,81,81,87,89,91,75,87,66,85,66,62,64,58,56,57,59,59,57,69,75,76,115